Protein AF-A0A1Q9N9U3-F1 (afdb_monomer_lite)

pLDDT: mean 93.99, std 3.48, range [82.69, 97.88]

Secondary structure (DSSP, 8-state):
--EEEE----BSTT--HHHHHHHHHHHHTS--SEEEE-S--BSS--HHHHHH-

Sequence (53 aa):
MKFVVFSDAHIGGKFNEETFIEGVKYINEIDADYYIFTGDLTDQGTVFEYELA

Foldseek 3Di:
DFEDEEEQCAQDDPHDLVVVVVVVVVVVPDPGPYYHYDDNQHNPPDPVSVVSD

Structure (mmCIF, N/CA/C/O backbone):
data_AF-A0A1Q9N9U3-F1
#
_entry.id   AF-A0A1Q9N9U3-F1
#
loop_
_atom_site.group_PDB
_atom_site.id
_atom_site.type_symbol
_atom_site.label_atom_id
_atom_site.label_alt_id
_atom_site.label_comp_id
_atom_site.label_asym_id
_atom_site.label_entity_id
_atom_site.label_seq_id
_atom_site.pdbx_PDB_ins_code
_atom_site.Cartn_x
_atom_site.Cartn_y
_atom_site.Cartn_z
_atom_site.occupancy
_atom_site.B_iso_or_equiv
_atom_site.auth_seq_id
_atom_site.auth_comp_id
_atom_site.auth_asym_id
_atom_site.auth_atom_id
_atom_site.pdbx_PDB_model_num
ATOM 1 N N . MET A 1 1 ? -19.760 0.399 11.451 1.00 91.94 1 MET A N 1
ATOM 2 C CA . MET A 1 1 ? -19.113 0.140 10.159 1.00 91.94 1 MET A CA 1
ATOM 3 C C . MET A 1 1 ? -18.402 1.403 9.715 1.00 91.94 1 MET A C 1
ATOM 5 O O . MET A 1 1 ? -19.062 2.390 9.409 1.00 91.94 1 MET A O 1
ATOM 9 N N . LYS A 1 2 ? -17.076 1.387 9.789 1.00 96.44 2 LYS A N 1
ATOM 10 C CA . LYS A 1 2 ? -16.149 2.474 9.498 1.00 96.44 2 LYS A CA 1
ATOM 11 C C . LYS A 1 2 ? -15.274 2.041 8.330 1.00 96.44 2 LYS A C 1
ATOM 13 O O . LYS A 1 2 ? -14.725 0.942 8.352 1.00 96.44 2 LYS A O 1
ATOM 18 N N . PHE A 1 3 ? -15.165 2.903 7.332 1.00 97.50 3 PHE A N 1
ATOM 19 C CA . PHE A 1 3 ? -14.370 2.659 6.138 1.00 97.50 3 PHE A CA 1
ATOM 20 C C . PHE A 1 3 ? -13.253 3.683 6.067 1.00 97.50 3 PHE A C 1
ATOM 22 O O . PHE A 1 3 ? -13.503 4.874 6.257 1.00 97.50 3 PHE A O 1
ATOM 29 N N . VAL A 1 4 ? -12.059 3.220 5.728 1.00 97.81 4 VAL A N 1
ATOM 30 C CA . VAL A 1 4 ? -10.987 4.077 5.234 1.00 97.81 4 VAL A CA 1
ATOM 31 C C . VAL A 1 4 ? -10.891 3.836 3.739 1.00 97.81 4 VAL A C 1
ATOM 33 O O . VAL A 1 4 ? -10.680 2.709 3.294 1.00 97.81 4 VAL A O 1
ATOM 36 N N . VAL A 1 5 ? -11.118 4.894 2.967 1.00 96.94 5 VAL A N 1
ATOM 37 C CA . VAL A 1 5 ? -11.098 4.857 1.504 1.00 96.94 5 VAL A CA 1
ATOM 38 C C . VAL A 1 5 ? -9.975 5.760 1.028 1.00 96.94 5 VAL A C 1
ATOM 40 O O . VAL A 1 5 ? -9.909 6.922 1.426 1.00 96.94 5 VAL A O 1
ATOM 43 N N . PHE A 1 6 ? -9.087 5.212 0.211 1.00 93.94 6 PHE A N 1
ATOM 44 C CA . PHE A 1 6 ? -7.889 5.877 -0.289 1.00 93.94 6 PHE A CA 1
ATOM 45 C C . PHE A 1 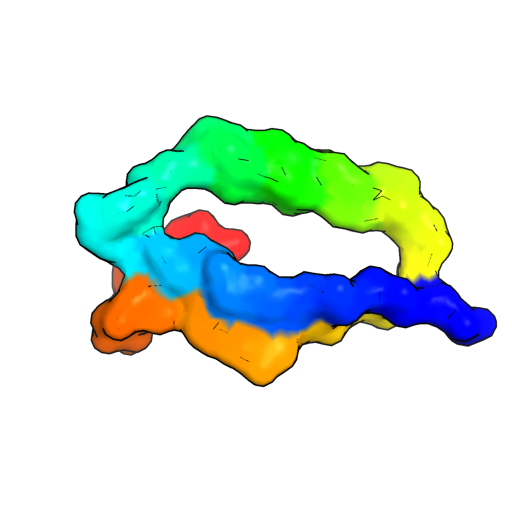6 ? -7.611 5.417 -1.725 1.00 93.94 6 PHE A C 1
ATOM 47 O O . PHE A 1 6 ? -8.210 4.456 -2.206 1.00 93.94 6 PHE A O 1
ATOM 54 N N . SER A 1 7 ? -6.788 6.162 -2.453 1.00 94.94 7 SER A N 1
ATOM 55 C CA . SER A 1 7 ? -6.622 6.006 -3.902 1.00 94.94 7 SER A CA 1
ATOM 56 C C . SER A 1 7 ? -5.319 6.658 -4.356 1.00 94.94 7 SER A C 1
ATOM 58 O O . SER A 1 7 ? -4.702 7.375 -3.565 1.00 94.94 7 SER A O 1
ATOM 60 N N . ASP A 1 8 ? -4.947 6.447 -5.619 1.00 92.88 8 ASP A N 1
ATOM 61 C CA . ASP A 1 8 ? -3.958 7.259 -6.341 1.00 92.88 8 ASP A CA 1
ATOM 62 C C . ASP A 1 8 ? -2.566 7.241 -5.680 1.00 92.88 8 ASP A C 1
ATOM 64 O O . ASP A 1 8 ? -1.926 8.273 -5.470 1.00 92.88 8 ASP A O 1
ATOM 68 N N . ALA A 1 9 ? -2.085 6.044 -5.336 1.00 92.69 9 ALA A N 1
ATOM 69 C CA . ALA A 1 9 ? -0.758 5.860 -4.748 1.00 92.69 9 ALA A CA 1
ATOM 70 C C . ALA A 1 9 ? 0.366 6.028 -5.782 1.00 92.69 9 ALA A C 1
ATOM 72 O O . ALA A 1 9 ? 1.457 6.464 -5.414 1.00 92.69 9 ALA A O 1
ATOM 73 N N . HIS A 1 10 ? 0.100 5.707 -7.056 1.00 94.12 10 HIS A N 1
ATOM 74 C CA . HIS A 1 10 ? 1.024 5.909 -8.176 1.00 94.12 10 HIS A CA 1
ATOM 75 C C . HIS A 1 10 ? 2.459 5.422 -7.885 1.00 94.12 10 HIS A C 1
ATOM 77 O O . HIS A 1 10 ? 3.444 6.150 -8.034 1.00 94.12 10 HIS A O 1
ATOM 83 N N . ILE A 1 11 ? 2.590 4.168 -7.440 1.00 93.94 11 ILE A N 1
ATOM 84 C CA . ILE A 1 11 ? 3.889 3.519 -7.231 1.00 93.94 11 ILE A CA 1
ATOM 85 C C . ILE A 1 11 ? 4.557 3.329 -8.598 1.00 93.94 11 ILE A C 1
ATOM 87 O O . ILE A 1 11 ? 4.021 2.643 -9.468 1.00 93.94 11 ILE A O 1
ATOM 91 N N . GLY A 1 12 ? 5.709 3.970 -8.797 1.00 91.00 12 GLY A N 1
AT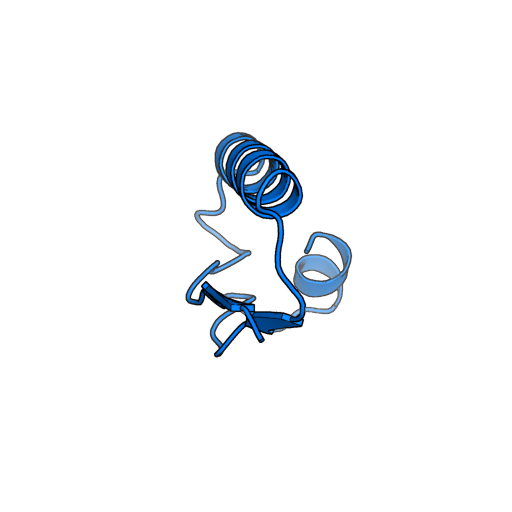OM 92 C CA . GLY A 1 12 ? 6.362 4.094 -10.096 1.00 91.00 12 GLY A CA 1
ATOM 93 C C . GLY A 1 12 ? 7.422 5.197 -10.152 1.00 91.00 12 GLY A C 1
ATOM 94 O O . GLY A 1 12 ? 8.181 5.423 -9.209 1.00 91.00 12 GLY A O 1
ATOM 95 N N . GLY A 1 13 ? 7.509 5.904 -1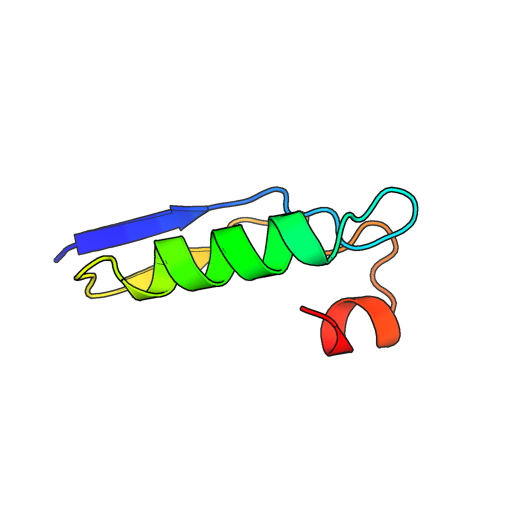1.281 1.00 82.81 13 GLY A N 1
ATOM 96 C CA . GLY A 1 13 ? 8.680 6.722 -11.638 1.00 82.81 13 GLY A CA 1
ATOM 97 C C . GLY A 1 13 ? 8.938 7.960 -10.768 1.00 82.81 13 GLY A C 1
ATOM 98 O O . GLY A 1 13 ? 10.051 8.485 -10.769 1.00 82.81 13 GLY A O 1
ATOM 99 N N . LYS A 1 14 ? 7.930 8.445 -10.034 1.00 82.69 14 LYS A N 1
ATOM 100 C CA . LYS A 1 14 ? 8.055 9.562 -9.074 1.00 82.69 14 LYS A CA 1
ATOM 101 C C . LYS A 1 14 ? 7.712 9.151 -7.643 1.00 82.69 14 LYS A C 1
ATOM 103 O O . LYS A 1 14 ? 7.449 10.011 -6.804 1.00 82.69 14 LYS A O 1
ATOM 108 N N . PHE A 1 15 ? 7.707 7.850 -7.381 1.00 87.56 15 PHE A N 1
ATOM 109 C CA . PHE A 1 15 ? 7.365 7.302 -6.084 1.00 87.56 15 PHE A CA 1
ATOM 110 C C . PHE A 1 15 ? 8.355 7.749 -5.008 1.00 87.56 15 PHE A C 1
ATOM 112 O O . PHE A 1 15 ? 9.571 7.648 -5.175 1.00 87.56 15 PHE A O 1
ATOM 119 N N . ASN A 1 16 ? 7.816 8.246 -3.896 1.00 90.75 16 ASN A N 1
ATOM 120 C CA . ASN A 1 16 ? 8.577 8.531 -2.690 1.00 90.75 16 ASN A CA 1
ATOM 121 C C . ASN A 1 16 ? 8.222 7.476 -1.640 1.00 90.75 16 ASN A C 1
ATOM 123 O O . ASN A 1 16 ? 7.178 7.557 -0.992 1.00 90.75 16 ASN A O 1
ATOM 127 N N . GLU A 1 17 ? 9.114 6.501 -1.486 1.00 90.19 17 GLU A N 1
ATOM 128 C CA . GLU A 1 17 ? 8.926 5.359 -0.593 1.00 90.19 17 GLU A CA 1
ATOM 129 C C . GLU A 1 17 ? 8.746 5.776 0.871 1.00 90.19 17 GLU A C 1
ATOM 131 O O . GLU A 1 17 ? 7.876 5.251 1.557 1.00 90.19 17 GLU A O 1
ATOM 136 N N . GLU A 1 18 ? 9.494 6.777 1.342 1.00 94.06 18 GLU A N 1
ATOM 137 C CA . GLU A 1 18 ? 9.371 7.279 2.714 1.00 94.06 18 GLU A CA 1
ATOM 138 C C . GLU A 1 18 ? 7.972 7.854 2.970 1.00 94.06 18 GLU A C 1
ATOM 140 O O . GLU A 1 18 ? 7.327 7.520 3.962 1.00 94.06 18 GLU A O 1
ATOM 145 N N . THR A 1 19 ? 7.460 8.664 2.039 1.00 92.19 19 THR A N 1
ATOM 146 C CA . THR A 1 19 ? 6.114 9.250 2.149 1.00 92.19 19 THR A CA 1
ATOM 147 C C . THR A 1 19 ? 5.031 8.174 2.109 1.00 92.19 19 THR A C 1
ATOM 149 O O . THR A 1 19 ? 4.065 8.243 2.869 1.00 92.19 19 THR A O 1
ATOM 152 N N . PHE A 1 20 ? 5.196 7.168 1.249 1.00 91.94 20 PHE A N 1
ATOM 153 C CA . PHE A 1 20 ? 4.280 6.036 1.170 1.00 91.94 20 PHE A CA 1
ATOM 154 C C . PHE A 1 20 ? 4.251 5.238 2.476 1.00 91.94 20 PHE A C 1
ATOM 156 O O . PHE A 1 20 ? 3.175 5.011 3.024 1.00 91.94 20 PHE A O 1
ATOM 163 N N . ILE A 1 21 ? 5.419 4.887 3.021 1.00 93.00 21 ILE A N 1
ATOM 164 C CA . ILE A 1 21 ? 5.537 4.146 4.283 1.00 93.00 21 ILE A CA 1
ATOM 165 C C . ILE A 1 21 ? 4.897 4.922 5.441 1.00 93.00 21 ILE A C 1
ATOM 167 O O . ILE A 1 21 ? 4.161 4.333 6.234 1.00 93.00 21 ILE A O 1
ATOM 171 N N . GLU A 1 22 ? 5.138 6.231 5.549 1.00 95.81 22 GLU A N 1
ATOM 172 C CA . GLU A 1 22 ? 4.502 7.058 6.583 1.00 95.81 22 GLU A CA 1
ATOM 173 C C . GLU A 1 22 ? 2.977 7.130 6.406 1.00 95.81 22 GLU A C 1
ATOM 175 O O . GLU A 1 22 ? 2.235 7.031 7.385 1.00 95.81 22 GLU A O 1
ATOM 180 N N . GLY A 1 23 ? 2.490 7.204 5.164 1.00 93.56 23 GLY A N 1
ATOM 181 C CA . GLY A 1 23 ? 1.063 7.117 4.855 1.00 93.56 23 GLY A CA 1
ATOM 182 C C . GLY A 1 23 ? 0.447 5.782 5.281 1.00 93.56 23 GLY A C 1
ATOM 183 O O . GLY A 1 23 ? -0.594 5.766 5.938 1.00 93.56 23 GLY A O 1
ATOM 184 N N . VAL A 1 24 ? 1.110 4.662 4.979 1.00 93.38 24 VAL A N 1
ATOM 185 C CA . VAL A 1 24 ? 0.671 3.317 5.387 1.00 93.38 24 VAL A CA 1
ATOM 186 C C . VAL A 1 24 ? 0.619 3.192 6.912 1.00 93.38 24 VAL A C 1
ATOM 188 O O . VAL A 1 24 ? -0.367 2.685 7.447 1.00 93.38 24 VAL A O 1
ATOM 191 N N . LYS A 1 25 ? 1.635 3.686 7.634 1.00 96.25 25 LYS A N 1
ATOM 192 C CA . LYS A 1 25 ? 1.627 3.704 9.109 1.00 96.25 25 LYS A CA 1
ATOM 193 C C . LYS A 1 25 ? 0.434 4.484 9.651 1.00 96.25 25 LYS A C 1
ATOM 195 O O . LYS A 1 25 ? -0.298 3.952 10.478 1.00 96.25 25 LYS A O 1
ATOM 200 N N . TYR A 1 26 ? 0.209 5.695 9.143 1.00 96.19 26 TYR A N 1
ATOM 201 C CA . TYR A 1 26 ? -0.917 6.533 9.549 1.00 96.19 26 TYR A CA 1
ATOM 202 C C . TYR A 1 26 ? -2.266 5.842 9.313 1.00 96.19 26 TYR A C 1
ATOM 204 O O . TYR A 1 26 ? -3.112 5.823 10.203 1.00 96.19 26 TYR A O 1
ATOM 212 N N . ILE A 1 27 ? -2.460 5.233 8.138 1.00 95.19 27 ILE A N 1
ATOM 213 C CA . ILE A 1 27 ? -3.695 4.515 7.796 1.00 95.19 27 ILE A CA 1
ATOM 214 C C . ILE A 1 27 ? -3.923 3.337 8.751 1.00 95.19 27 ILE A C 1
ATOM 216 O O . ILE A 1 27 ? -5.041 3.159 9.228 1.00 95.19 27 ILE A O 1
ATOM 220 N N . ASN A 1 28 ? -2.874 2.576 9.075 1.00 93.38 28 ASN A N 1
ATOM 221 C CA . ASN A 1 28 ? -2.955 1.419 9.972 1.00 93.38 28 ASN A CA 1
ATOM 222 C C . ASN A 1 28 ? -3.299 1.777 11.430 1.00 93.38 28 ASN A C 1
ATOM 224 O O . ASN A 1 28 ? -3.745 0.909 12.179 1.00 93.38 28 ASN A O 1
ATOM 228 N N . GLU A 1 29 ? -3.101 3.028 11.852 1.00 97.19 29 GLU A N 1
ATOM 229 C CA . GLU A 1 29 ? -3.494 3.507 13.185 1.00 97.19 29 GLU A CA 1
ATOM 230 C C . GLU A 1 29 ? -4.986 3.874 13.277 1.00 97.19 29 GLU A C 1
ATOM 232 O O . GLU A 1 29 ? -5.515 4.075 14.375 1.00 97.19 29 GLU A O 1
ATOM 237 N N . ILE A 1 30 ? -5.693 3.956 12.145 1.00 97.50 30 ILE A N 1
ATOM 238 C CA . ILE A 1 30 ? -7.113 4.306 12.115 1.00 97.50 30 ILE A CA 1
ATOM 239 C C . ILE A 1 30 ? -7.948 3.080 12.495 1.00 97.50 30 ILE A C 1
ATOM 241 O O . ILE A 1 30 ? -7.936 2.055 11.828 1.00 97.50 30 ILE A O 1
ATOM 245 N N . ASP A 1 31 ? -8.761 3.188 13.543 1.00 97.38 31 ASP A N 1
ATOM 246 C CA . ASP A 1 31 ? -9.711 2.131 13.897 1.00 97.38 31 ASP A CA 1
ATOM 247 C C . ASP A 1 31 ? -10.849 2.058 12.851 1.00 97.38 31 ASP A C 1
ATOM 249 O O . ASP A 1 31 ? -11.801 2.851 12.891 1.00 97.38 31 ASP A O 1
ATOM 253 N N . ALA A 1 32 ? -10.746 1.117 11.908 1.00 97.38 32 ALA A N 1
ATOM 254 C CA . ALA A 1 32 ? -11.674 0.911 10.797 1.00 97.38 32 ALA A CA 1
ATOM 255 C C . ALA A 1 32 ? -12.059 -0.565 10.623 1.00 97.38 32 ALA A C 1
ATOM 257 O O . ALA A 1 32 ? -11.279 -1.470 10.905 1.00 97.38 32 ALA A O 1
ATOM 258 N N . ASP A 1 33 ? -13.273 -0.799 10.117 1.00 97.88 33 ASP A N 1
ATOM 259 C CA . ASP A 1 33 ? -13.767 -2.146 9.815 1.00 97.88 33 ASP A CA 1
ATOM 260 C C . ASP A 1 33 ? -13.278 -2.623 8.435 1.00 97.88 33 ASP A C 1
ATOM 262 O O . ASP A 1 33 ? -13.092 -3.818 8.216 1.00 97.88 33 ASP A O 1
ATOM 266 N N . TYR A 1 34 ? -13.072 -1.686 7.500 1.00 97.44 34 TYR A N 1
ATOM 267 C CA . TYR A 1 34 ? -12.650 -1.968 6.128 1.00 97.44 34 TYR A CA 1
ATOM 268 C C . TYR A 1 34 ? -11.720 -0.884 5.580 1.00 97.44 34 TYR A C 1
ATOM 270 O O . TYR A 1 34 ? -11.952 0.312 5.776 1.00 97.44 34 TYR A O 1
ATOM 278 N N . TYR A 1 35 ? -10.738 -1.329 4.800 1.00 96.31 35 TYR A N 1
ATOM 279 C CA . TYR A 1 35 ? -9.821 -0.501 4.025 1.00 96.31 35 TYR A CA 1
ATOM 280 C C . TYR A 1 35 ? -10.084 -0.755 2.546 1.00 96.31 35 TYR A C 1
ATOM 282 O O . TYR A 1 35 ? -10.081 -1.905 2.105 1.00 96.31 35 TYR A O 1
ATOM 290 N N . ILE A 1 36 ? -10.365 0.300 1.789 1.00 96.94 36 ILE A N 1
ATOM 291 C CA . ILE A 1 36 ? -10.705 0.204 0.370 1.00 96.94 36 ILE A CA 1
ATOM 292 C C . ILE A 1 36 ? -9.765 1.110 -0.409 1.00 96.94 36 ILE A C 1
ATOM 294 O O . ILE A 1 36 ? -9.766 2.324 -0.214 1.00 96.94 36 ILE A O 1
ATOM 298 N N . PHE A 1 37 ? -9.008 0.505 -1.319 1.00 96.12 37 PHE A N 1
ATOM 299 C CA . PHE A 1 37 ? -8.188 1.222 -2.280 1.00 96.12 37 PHE A CA 1
ATOM 300 C C . PHE A 1 37 ? -8.900 1.277 -3.636 1.00 96.12 37 PHE A C 1
ATOM 302 O O . PHE A 1 37 ? -9.256 0.226 -4.174 1.00 96.12 37 PHE A O 1
ATOM 309 N N . THR A 1 38 ? -9.166 2.471 -4.174 1.00 97.31 38 THR A N 1
ATOM 310 C CA . THR A 1 38 ? -10.082 2.624 -5.325 1.00 97.31 38 THR A CA 1
ATOM 311 C C . THR A 1 38 ? -9.437 2.608 -6.705 1.00 97.31 38 THR A C 1
ATOM 313 O O . THR A 1 38 ? -10.170 2.548 -7.691 1.00 97.31 38 THR A O 1
ATOM 316 N N . GLY A 1 39 ? -8.110 2.601 -6.812 1.00 95.00 39 GLY A N 1
ATOM 317 C CA . GLY A 1 39 ? -7.436 2.518 -8.107 1.00 95.00 39 GLY A CA 1
ATOM 318 C C . GLY A 1 39 ? -6.119 3.273 -8.147 1.00 95.00 39 GLY A C 1
ATOM 319 O O . GLY A 1 39 ? -5.742 3.935 -7.183 1.00 95.00 39 GLY A O 1
ATOM 320 N N . ASP A 1 40 ? -5.418 3.126 -9.268 1.00 94.62 40 ASP A N 1
ATOM 321 C CA . ASP A 1 40 ? -4.151 3.805 -9.551 1.00 94.62 40 ASP A CA 1
AT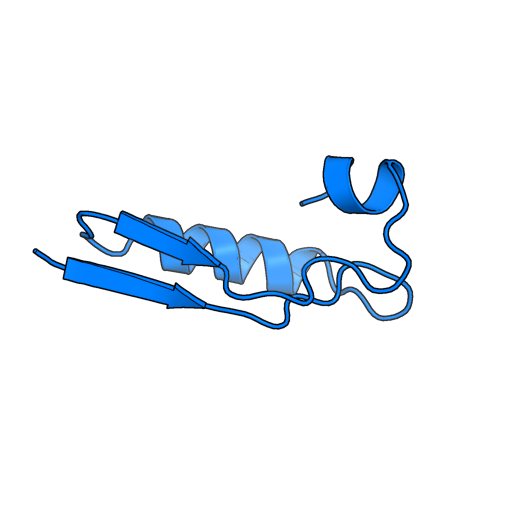OM 322 C C . ASP A 1 40 ? -3.072 3.535 -8.486 1.00 94.62 40 ASP A C 1
ATOM 324 O O . ASP A 1 40 ? -2.385 4.424 -7.982 1.00 94.62 40 ASP A O 1
ATOM 328 N N . LEU A 1 41 ? -2.930 2.248 -8.129 1.00 94.88 41 LEU A N 1
ATOM 329 C CA . LEU A 1 41 ? -1.913 1.779 -7.178 1.00 94.88 41 LEU A CA 1
ATOM 330 C C . LEU A 1 41 ? -0.507 1.958 -7.748 1.00 94.88 41 LEU A C 1
ATOM 332 O O . LEU A 1 41 ? 0.400 2.376 -7.042 1.00 94.88 41 LEU A O 1
ATOM 336 N N . THR A 1 4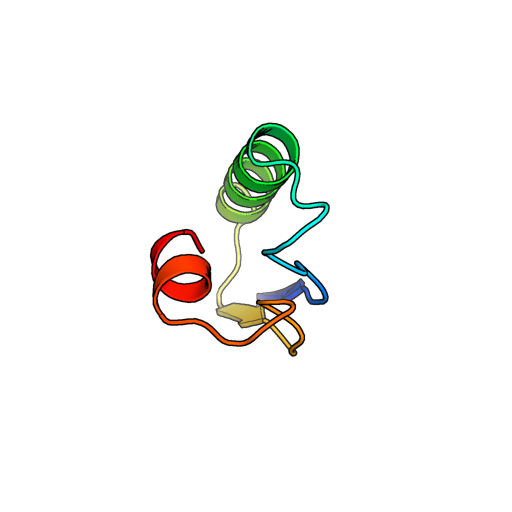2 ? -0.344 1.644 -9.030 1.00 96.00 42 THR A N 1
ATOM 337 C CA . THR A 1 42 ? 0.940 1.596 -9.733 1.00 96.00 42 THR A CA 1
ATOM 338 C C . THR A 1 42 ? 0.866 2.428 -11.008 1.00 96.00 42 THR A C 1
ATOM 340 O O . THR A 1 42 ? -0.166 2.394 -11.679 1.00 96.00 42 THR A O 1
ATOM 343 N N . ASP A 1 43 ? 1.957 3.080 -11.408 1.00 95.12 43 ASP A N 1
ATOM 344 C CA . ASP A 1 43 ? 2.001 3.842 -12.663 1.00 95.12 43 ASP A CA 1
ATOM 345 C C . ASP A 1 43 ? 2.062 2.944 -13.903 1.00 95.12 43 ASP A C 1
ATOM 347 O O . ASP A 1 43 ? 1.475 3.281 -14.932 1.00 95.12 43 ASP A O 1
ATOM 351 N N . GLN A 1 44 ? 2.820 1.842 -13.847 1.00 95.75 44 GLN A N 1
ATOM 352 C CA . GLN A 1 44 ? 3.084 0.994 -15.018 1.00 95.75 44 GLN A CA 1
ATOM 353 C C . GLN A 1 44 ? 2.460 -0.404 -14.921 1.00 95.75 44 GLN A C 1
ATOM 355 O O . GLN A 1 44 ? 2.465 -1.140 -15.910 1.00 95.75 44 GLN A O 1
ATOM 360 N N . GLY A 1 45 ? 1.905 -0.786 -13.768 1.00 95.50 45 GLY A N 1
ATOM 361 C CA . GLY A 1 45 ? 1.283 -2.098 -13.573 1.00 95.50 45 GLY A CA 1
ATOM 362 C C . GLY A 1 45 ? 2.290 -3.246 -13.596 1.00 95.50 45 GLY A C 1
ATOM 363 O O . GLY A 1 45 ? 1.936 -4.376 -13.938 1.00 95.50 45 GLY A O 1
ATOM 364 N N . THR A 1 46 ? 3.559 -2.968 -13.295 1.00 96.25 46 THR A N 1
ATOM 365 C CA . THR A 1 46 ? 4.599 -3.998 -13.287 1.00 96.25 46 THR A CA 1
ATOM 366 C C . THR A 1 46 ? 4.509 -4.849 -12.026 1.00 96.25 46 THR A C 1
ATOM 368 O O . THR A 1 46 ? 4.118 -4.375 -10.964 1.00 96.25 46 THR A O 1
ATOM 371 N N . VAL A 1 47 ? 4.930 -6.115 -12.122 1.00 96.38 47 VAL A N 1
ATOM 372 C CA . VAL A 1 47 ? 4.995 -7.019 -10.958 1.00 96.38 47 VAL A CA 1
ATOM 373 C C . VAL A 1 47 ? 5.813 -6.398 -9.823 1.00 96.38 47 VAL A C 1
ATOM 375 O O . VAL A 1 47 ? 5.384 -6.437 -8.680 1.00 96.38 47 VAL A O 1
ATOM 378 N N . PHE A 1 48 ? 6.936 -5.758 -10.154 1.00 93.06 48 PHE A N 1
ATOM 379 C CA . PHE A 1 48 ? 7.792 -5.087 -9.179 1.00 93.06 48 PHE A CA 1
ATOM 380 C C . PHE A 1 48 ? 7.071 -3.961 -8.417 1.00 93.06 48 PHE A C 1
ATOM 382 O O . PHE A 1 48 ? 7.214 -3.864 -7.205 1.00 93.06 48 PHE A O 1
ATOM 389 N N . GLU A 1 49 ? 6.275 -3.128 -9.098 1.00 93.44 49 GLU A N 1
ATOM 390 C CA . GLU A 1 49 ? 5.512 -2.058 -8.435 1.00 93.44 49 GLU A CA 1
ATOM 391 C C . GLU A 1 49 ? 4.443 -2.621 -7.488 1.00 93.44 49 GLU A C 1
ATOM 393 O O . GLU A 1 49 ? 4.223 -2.059 -6.421 1.00 93.44 49 GLU A O 1
ATOM 398 N N . TYR A 1 50 ? 3.813 -3.745 -7.843 1.00 94.25 50 TYR A N 1
ATOM 399 C CA . TYR A 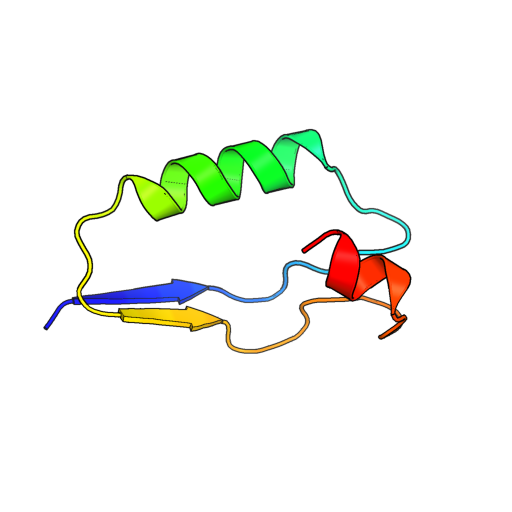1 50 ? 2.870 -4.431 -6.955 1.00 94.25 50 TYR A CA 1
ATOM 400 C C . TYR A 1 50 ? 3.548 -5.140 -5.780 1.00 94.25 50 TYR A C 1
ATOM 402 O O . TYR A 1 50 ? 2.943 -5.248 -4.722 1.00 94.25 50 TYR A O 1
ATOM 410 N N . GLU A 1 51 ? 4.773 -5.638 -5.950 1.00 93.38 51 GLU A N 1
ATOM 411 C CA . GLU A 1 51 ? 5.552 -6.244 -4.860 1.00 93.38 51 GLU A CA 1
ATOM 412 C C . GLU A 1 51 ? 6.073 -5.202 -3.857 1.00 93.38 51 GLU A C 1
ATOM 414 O O . GLU A 1 51 ? 6.370 -5.553 -2.716 1.00 93.38 51 GLU A O 1
ATOM 419 N N . LEU A 1 52 ? 6.190 -3.938 -4.277 1.00 87.06 52 LEU A N 1
ATOM 420 C CA . LEU A 1 52 ? 6.582 -2.814 -3.425 1.00 87.06 52 LEU A CA 1
ATOM 421 C C . LEU A 1 52 ? 5.408 -2.226 -2.616 1.00 87.06 52 LEU A C 1
ATOM 423 O O . LEU A 1 52 ? 5.646 -1.594 -1.587 1.00 87.06 52 LEU A O 1
ATOM 427 N N . ALA A 1 53 ? 4.176 -2.403 -3.103 1.00 86.06 53 ALA A N 1
ATOM 428 C CA . ALA A 1 53 ? 2.937 -1.875 -2.525 1.00 86.06 53 ALA A CA 1
ATOM 429 C C . ALA A 1 53 ? 2.506 -2.601 -1.241 1.00 86.06 53 ALA A C 1
ATOM 431 O O . ALA A 1 53 ? 2.066 -1.897 -0.302 1.00 86.06 53 ALA A O 1
#

Radius of gyration: 11.8 Å; chains: 1; bounding box: 28×17×29 Å